Protein AF-A0A1Y0ICY9-F1 (afdb_monomer_lite)

Secondary structure (DSSP, 8-state):
---PPPPTHHHHTTSSSTTSS----------HHHHHHHHHHHHHHHHHHHHHTTTSHHHHHHHHHHHHHHHHS-S-GGGHHHHHHHHHHH-PPPPBPTTS-B-HHHHHHHHHT-HHHHHHHHHHHT---

Foldseek 3Di:
DDDDDDDPVVVVVVVVPPPPPDPDPCPPPPPLLVVQLVLLLLLLLLLLQLVLQPPDPSNVVSVVVNVVSVVPHPFDPVLSVVSSCLCVVPQDFFDADPVRHGPSNVSSVCLSPDPVNSVSSSCSRPDDD

Organism: NCBI:txid141451

Sequence (129 aa):
MAFMKPSLISALLALLMANVGCSHLIKEPIDEANSNLIMGQNYVLAACIMDRYEGKEIAYEAEIWAQGIVEMSNIQFTAYPDLANIVSNYAVEPQLSRHGNPMLMKNCISLYNDKDVVQQVYNIINRKD

InterPro domains:
  IPR038314 T6SS superfamily [G3DSA:1.20.120.1620] (27-127)

Structure (mmCIF, N/CA/C/O backbone):
data_AF-A0A1Y0ICY9-F1
#
_entry.id   AF-A0A1Y0ICY9-F1
#
loop_
_atom_site.group_PDB
_atom_site.id
_atom_site.type_symbol
_atom_site.label_atom_id
_atom_site.label_alt_id
_atom_site.label_comp_id
_atom_site.label_asym_id
_atom_site.label_entity_id
_atom_site.label_seq_id
_atom_site.pdbx_PDB_ins_code
_atom_site.Cartn_x
_atom_site.Cartn_y
_atom_site.Cartn_z
_atom_site.occupancy
_atom_site.B_iso_or_equiv
_atom_site.auth_seq_id
_atom_site.auth_comp_id
_atom_site.auth_asym_id
_atom_site.auth_atom_id
_atom_site.pdbx_PDB_model_num
ATOM 1 N N . MET A 1 1 ? 16.196 52.074 -66.314 1.00 39.81 1 MET A N 1
ATOM 2 C CA . MET A 1 1 ? 16.423 50.635 -66.048 1.00 39.81 1 MET A CA 1
ATOM 3 C C . MET A 1 1 ? 17.532 50.549 -65.006 1.00 39.81 1 MET A C 1
ATOM 5 O O . MET A 1 1 ? 18.603 51.064 -65.277 1.00 39.81 1 MET A O 1
ATOM 9 N N . ALA A 1 2 ? 17.155 50.365 -63.733 1.00 46.91 2 ALA A N 1
ATOM 10 C CA . ALA A 1 2 ? 17.356 49.138 -62.931 1.00 46.91 2 ALA A CA 1
ATOM 11 C C . ALA A 1 2 ? 18.856 48.877 -62.660 1.00 46.91 2 ALA A C 1
ATOM 13 O O . ALA A 1 2 ? 19.632 48.771 -63.594 1.00 46.91 2 ALA A O 1
ATOM 14 N N . PHE A 1 3 ? 19.351 48.845 -61.423 1.00 43.94 3 PHE A N 1
ATOM 15 C CA . PHE A 1 3 ? 19.029 47.847 -60.403 1.00 43.94 3 PHE A CA 1
ATOM 16 C C . PHE A 1 3 ? 19.338 48.387 -58.991 1.00 43.94 3 PHE A C 1
ATOM 18 O O . PHE A 1 3 ? 20.461 48.801 -58.706 1.00 43.94 3 PHE A O 1
ATOM 25 N N . MET A 1 4 ? 18.350 48.335 -58.094 1.00 45.12 4 MET A N 1
ATOM 26 C CA . MET A 1 4 ? 18.540 48.471 -56.645 1.00 45.12 4 MET A CA 1
ATOM 27 C C . MET A 1 4 ? 19.266 47.224 -56.120 1.00 45.12 4 MET A C 1
ATOM 29 O O . MET A 1 4 ? 18.810 46.103 -56.342 1.00 45.12 4 MET A O 1
ATOM 33 N N . LYS A 1 5 ? 20.396 47.414 -55.429 1.00 56.72 5 LYS A N 1
ATOM 34 C CA . LYS A 1 5 ? 21.102 46.344 -54.708 1.00 56.72 5 LYS A CA 1
ATOM 35 C C . LYS A 1 5 ? 20.285 45.925 -53.477 1.00 56.72 5 LYS A C 1
ATOM 37 O O . LYS A 1 5 ? 19.886 46.807 -52.715 1.00 56.72 5 LYS A O 1
ATOM 42 N N . PRO A 1 6 ? 20.063 44.622 -53.238 1.00 46.41 6 PRO A N 1
ATOM 43 C CA . PRO A 1 6 ? 19.445 44.166 -52.002 1.00 46.41 6 PRO A CA 1
ATOM 44 C C . PRO A 1 6 ? 20.395 44.408 -50.821 1.00 46.41 6 PRO A C 1
ATOM 46 O O . PRO A 1 6 ? 21.583 44.087 -50.873 1.00 46.41 6 PRO A O 1
ATOM 49 N N . SER A 1 7 ? 19.855 45.022 -49.768 1.00 53.34 7 SER A N 1
ATOM 50 C CA . SER A 1 7 ? 20.532 45.278 -48.497 1.00 53.34 7 SER A CA 1
ATOM 51 C C . SER A 1 7 ? 20.824 43.961 -47.774 1.00 53.34 7 SER A C 1
ATOM 53 O O . SER A 1 7 ? 19.931 43.134 -47.587 1.00 53.34 7 SER A O 1
ATOM 55 N N . LEU A 1 8 ? 22.071 43.803 -47.320 1.00 51.66 8 LEU A N 1
ATOM 56 C CA . LEU A 1 8 ? 22.590 42.674 -46.530 1.00 51.66 8 LEU A CA 1
ATOM 57 C C . LEU A 1 8 ? 21.816 42.405 -45.223 1.00 51.66 8 LEU A C 1
ATOM 59 O O . LEU A 1 8 ? 21.999 41.363 -44.602 1.00 51.66 8 LEU A O 1
ATOM 63 N N . ILE A 1 9 ? 20.931 43.314 -44.814 1.00 51.22 9 ILE A N 1
ATOM 64 C CA . ILE A 1 9 ? 20.176 43.224 -43.560 1.00 51.22 9 ILE A CA 1
ATOM 65 C C . ILE A 1 9 ? 18.993 42.245 -43.678 1.00 51.22 9 ILE A C 1
ATOM 67 O O . ILE A 1 9 ? 18.653 41.571 -42.708 1.00 51.22 9 ILE A O 1
ATOM 71 N N . SER A 1 10 ? 18.400 42.080 -44.868 1.00 48.78 10 SER A N 1
ATOM 72 C CA . SER A 1 10 ? 17.228 41.204 -45.045 1.00 48.78 10 SER A CA 1
ATOM 73 C C . SER A 1 10 ? 17.558 39.708 -45.051 1.00 48.78 10 SER A C 1
ATOM 75 O O . SER A 1 10 ? 16.667 38.896 -44.817 1.00 48.78 10 SER A O 1
ATOM 77 N N . ALA A 1 11 ? 18.819 39.327 -45.277 1.00 47.59 11 ALA A N 1
ATOM 78 C CA . ALA A 1 11 ? 19.226 37.920 -45.292 1.00 47.59 11 ALA A CA 1
ATOM 79 C C . ALA A 1 11 ? 19.483 37.353 -43.883 1.00 47.59 11 ALA A C 1
ATOM 81 O O . ALA A 1 11 ? 19.278 36.162 -43.661 1.00 47.59 11 ALA A O 1
ATOM 82 N N . LEU A 1 12 ? 19.878 38.188 -42.912 1.00 45.09 12 LEU A N 1
ATOM 83 C CA . LEU A 1 12 ? 20.166 37.721 -41.549 1.00 45.09 12 LEU A CA 1
ATOM 84 C C . LEU A 1 12 ? 18.900 37.444 -40.722 1.00 45.09 12 LEU A C 1
ATOM 86 O O . LEU A 1 12 ? 18.930 36.609 -39.822 1.00 45.09 12 LEU A O 1
ATOM 90 N N . LEU A 1 13 ? 17.779 38.102 -41.035 1.00 46.34 13 LEU A N 1
ATOM 91 C CA . LEU A 1 13 ? 16.534 37.946 -40.273 1.00 46.34 13 LEU A CA 1
ATOM 92 C C . LEU A 1 13 ? 15.767 36.657 -40.625 1.00 46.34 13 LEU A C 1
ATOM 94 O O . LEU A 1 13 ? 15.004 36.154 -39.806 1.00 46.34 13 LEU A O 1
ATOM 98 N N . ALA A 1 14 ? 15.996 36.089 -41.814 1.00 49.47 14 ALA A N 1
ATOM 99 C CA . ALA A 1 14 ? 15.346 34.850 -42.245 1.00 49.47 14 ALA A CA 1
ATOM 100 C C . ALA A 1 14 ? 15.998 33.582 -41.660 1.00 49.47 14 ALA A C 1
ATOM 102 O O . ALA A 1 14 ? 15.337 32.552 -41.556 1.00 49.47 14 ALA A O 1
ATOM 103 N N . LEU A 1 15 ? 17.268 33.644 -41.236 1.00 46.56 15 LEU A N 1
ATOM 104 C CA . LEU A 1 15 ? 17.991 32.471 -40.726 1.00 46.56 15 LEU A CA 1
ATOM 105 C C . LEU A 1 15 ? 17.780 32.211 -39.222 1.00 46.56 15 LEU A C 1
ATOM 107 O O . LEU A 1 15 ? 18.084 31.123 -38.744 1.00 46.56 15 LEU A O 1
ATOM 111 N N . LEU A 1 16 ? 17.230 33.174 -38.475 1.00 47.97 16 LEU A N 1
ATOM 112 C CA . LEU A 1 16 ? 16.987 33.040 -37.029 1.00 47.97 16 LEU A CA 1
ATOM 113 C C . LEU A 1 16 ? 15.607 32.463 -36.666 1.00 47.97 16 LEU A C 1
ATOM 115 O O . LEU A 1 16 ? 15.392 32.102 -35.513 1.00 47.97 16 LEU A O 1
ATOM 119 N N . MET A 1 17 ? 14.689 32.321 -37.626 1.00 50.50 17 MET A N 1
ATOM 120 C CA . MET A 1 17 ? 13.324 31.821 -37.378 1.00 50.50 17 MET A CA 1
ATOM 121 C C . MET A 1 17 ? 13.154 30.309 -37.633 1.00 50.50 17 MET A C 1
ATOM 123 O O . MET A 1 17 ? 12.082 29.769 -37.385 1.00 50.50 17 MET A O 1
ATOM 127 N N . ALA A 1 18 ? 14.190 29.599 -38.099 1.00 49.34 18 ALA A N 1
ATOM 128 C CA . ALA A 1 18 ? 14.094 28.175 -38.452 1.00 49.34 18 ALA A CA 1
ATOM 129 C C . ALA A 1 18 ? 14.300 27.191 -37.276 1.00 49.34 18 ALA A C 1
ATOM 131 O O . ALA A 1 18 ? 14.219 25.986 -37.484 1.00 49.34 18 ALA A O 1
ATOM 132 N N . ASN A 1 19 ? 14.539 27.669 -36.048 1.00 48.88 19 ASN A N 1
ATOM 133 C CA . ASN A 1 19 ? 14.782 26.807 -34.876 1.00 48.88 19 ASN A CA 1
ATOM 134 C C . ASN A 1 19 ? 13.583 26.658 -33.922 1.00 48.88 19 ASN A C 1
ATOM 136 O O . ASN A 1 19 ? 13.714 26.053 -32.860 1.00 48.88 19 ASN A 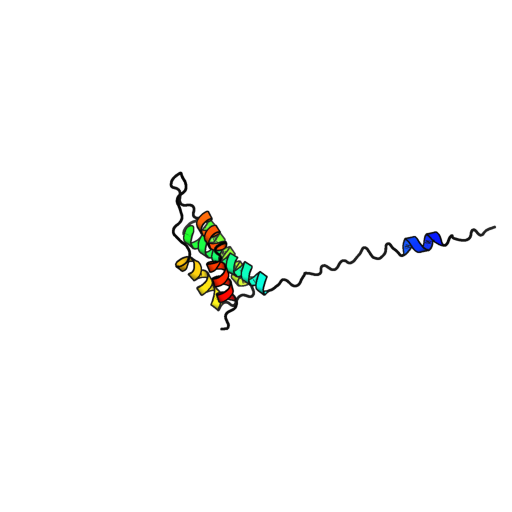O 1
ATOM 140 N N . VAL A 1 20 ? 12.402 27.164 -34.281 1.00 57.47 20 VAL A N 1
ATOM 141 C CA . VAL A 1 20 ? 11.182 27.003 -33.471 1.00 57.47 20 VAL A CA 1
ATOM 142 C C . VAL A 1 20 ? 10.339 25.880 -34.068 1.00 57.47 20 VAL A C 1
ATOM 144 O O . VAL A 1 20 ? 9.345 26.138 -34.738 1.00 57.47 20 VAL A O 1
ATOM 147 N N . GLY A 1 21 ? 10.754 24.620 -33.925 1.00 55.34 21 GLY A N 1
ATOM 148 C CA . GLY A 1 21 ? 9.987 23.576 -34.609 1.00 55.34 21 GLY A CA 1
ATOM 149 C C . GLY A 1 21 ? 10.420 22.129 -34.477 1.00 55.34 21 GLY A C 1
ATOM 150 O O . GLY A 1 21 ? 10.163 21.373 -35.400 1.00 55.34 21 GLY A O 1
ATOM 151 N N . CYS A 1 22 ? 11.062 21.720 -33.385 1.00 50.03 22 CYS A N 1
ATOM 152 C CA . CYS A 1 22 ? 11.007 20.327 -32.926 1.00 50.03 22 CYS A CA 1
ATOM 153 C C . CYS A 1 22 ? 11.671 20.224 -31.554 1.00 50.03 22 CYS A C 1
ATOM 155 O O . CYS A 1 22 ? 12.697 19.564 -31.388 1.00 50.03 22 CYS A O 1
ATOM 157 N N . SER A 1 23 ? 11.094 20.882 -30.545 1.00 51.38 23 SER A N 1
ATOM 158 C CA . SER A 1 23 ? 11.310 20.398 -29.185 1.00 51.38 23 SER A CA 1
ATOM 159 C C . SER A 1 23 ? 10.730 18.995 -29.166 1.00 51.38 23 SER A C 1
ATOM 161 O O . SER A 1 23 ? 9.514 18.811 -29.181 1.00 51.38 23 SER A O 1
ATOM 163 N N . HIS A 1 24 ? 11.626 18.018 -29.272 1.00 51.16 24 HIS A N 1
ATOM 164 C CA . HIS A 1 24 ? 11.344 16.627 -29.016 1.00 51.16 24 HIS A CA 1
ATOM 165 C C . HIS A 1 24 ? 10.426 16.564 -27.793 1.00 51.16 24 HIS A C 1
ATOM 167 O O . HIS A 1 24 ? 10.734 17.155 -26.756 1.00 51.16 24 HIS A O 1
ATOM 173 N N . LEU A 1 25 ? 9.320 15.828 -27.906 1.00 52.97 25 LEU A N 1
ATOM 174 C CA . LEU A 1 25 ? 8.755 15.136 -26.756 1.00 52.97 25 LEU A CA 1
ATOM 175 C C . LEU A 1 25 ? 9.848 14.179 -26.270 1.00 52.97 25 LEU A C 1
ATOM 177 O O . LEU A 1 25 ? 9.828 12.986 -26.562 1.00 52.97 25 LEU A O 1
ATOM 181 N N . ILE A 1 26 ? 10.861 14.718 -25.590 1.00 53.06 26 ILE A N 1
ATOM 182 C CA . ILE A 1 26 ? 11.725 13.938 -24.731 1.00 53.06 26 ILE A CA 1
ATOM 183 C C . ILE A 1 26 ? 10.770 13.531 -23.622 1.00 53.06 26 ILE A C 1
ATOM 185 O O . ILE A 1 26 ? 10.518 14.289 -22.690 1.00 53.06 26 ILE A O 1
ATOM 189 N N . LYS A 1 27 ? 10.137 12.366 -23.792 1.00 54.69 27 LYS A N 1
ATOM 190 C CA . LYS A 1 27 ? 9.613 11.619 -22.661 1.00 54.69 27 LYS A CA 1
ATOM 191 C C . LYS A 1 27 ? 10.843 11.431 -21.789 1.00 54.69 27 LYS A C 1
ATOM 193 O O . LYS A 1 27 ? 11.710 10.634 -22.148 1.00 54.69 27 LYS A O 1
ATOM 198 N N . GLU A 1 28 ? 10.990 12.261 -20.754 1.00 58.25 28 GLU A N 1
ATOM 199 C CA . GLU A 1 28 ? 12.032 12.023 -19.765 1.00 58.25 28 GLU A CA 1
ATOM 200 C C . GLU A 1 28 ? 11.912 10.550 -19.377 1.00 58.25 28 GLU A C 1
ATOM 202 O O . GLU A 1 28 ? 10.778 10.061 -19.246 1.00 58.25 28 GLU A O 1
ATOM 207 N N . PRO A 1 29 ? 13.030 9.807 -19.321 1.00 58.97 29 PRO A N 1
ATOM 208 C CA . PRO A 1 29 ? 12.976 8.429 -18.882 1.00 58.97 29 PRO A CA 1
ATOM 209 C C . PRO A 1 29 ? 12.267 8.449 -17.535 1.00 58.97 29 PRO A C 1
ATOM 211 O O . PRO A 1 29 ? 12.751 9.058 -16.582 1.00 58.97 29 PRO A O 1
ATOM 214 N N . ILE A 1 30 ? 11.063 7.876 -17.505 1.00 62.91 30 ILE A N 1
ATOM 215 C CA . ILE A 1 30 ? 10.327 7.708 -16.264 1.00 62.91 30 ILE A CA 1
ATOM 216 C C . ILE A 1 30 ? 11.271 6.881 -15.408 1.00 62.91 30 ILE A C 1
ATOM 218 O O . ILE A 1 30 ? 11.635 5.778 -15.815 1.00 62.91 30 ILE A O 1
ATOM 222 N N . ASP A 1 31 ? 11.722 7.450 -14.293 1.00 82.69 31 ASP A N 1
ATOM 223 C CA . ASP A 1 31 ? 12.487 6.709 -13.305 1.00 82.69 31 ASP A CA 1
ATOM 224 C C . ASP A 1 31 ? 11.614 5.532 -12.869 1.00 82.69 31 ASP A C 1
ATOM 226 O O . ASP A 1 31 ? 10.637 5.695 -12.137 1.00 82.69 31 ASP A O 1
ATOM 230 N N . GLU A 1 32 ? 11.910 4.361 -13.426 1.00 79.00 32 GLU A N 1
ATOM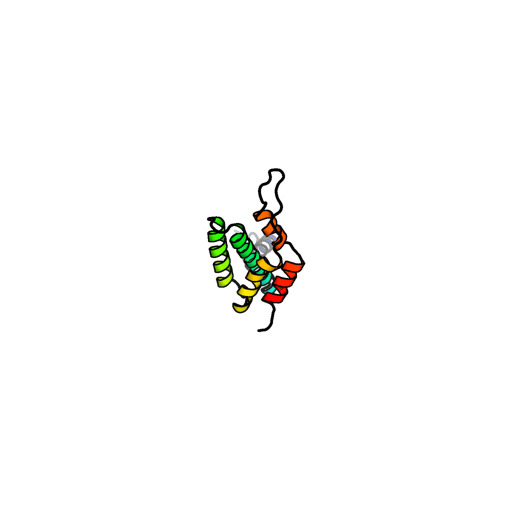 231 C CA . GLU A 1 32 ? 11.109 3.156 -13.273 1.00 79.00 32 GLU A CA 1
ATOM 232 C C . GLU A 1 32 ? 11.007 2.763 -11.800 1.00 79.00 32 GLU A C 1
ATOM 234 O O . GLU A 1 32 ? 9.944 2.338 -11.352 1.00 79.00 32 GLU A O 1
ATOM 239 N N . ALA A 1 33 ? 12.071 2.997 -11.024 1.00 77.94 33 ALA A N 1
ATOM 240 C CA . ALA A 1 33 ? 12.074 2.751 -9.590 1.00 77.94 33 ALA A CA 1
ATOM 241 C C . ALA A 1 33 ? 11.085 3.676 -8.868 1.00 77.94 33 ALA A C 1
ATOM 243 O O . ALA A 1 33 ? 10.278 3.212 -8.061 1.00 77.94 33 ALA A O 1
ATOM 244 N N . ASN A 1 34 ? 11.086 4.970 -9.201 1.00 88.75 34 ASN A N 1
ATOM 245 C CA . ASN A 1 34 ? 10.124 5.922 -8.647 1.00 88.75 34 ASN A CA 1
ATOM 246 C C . ASN A 1 34 ? 8.684 5.617 -9.103 1.00 88.75 34 ASN A C 1
ATOM 248 O O . ASN A 1 34 ? 7.749 5.680 -8.308 1.00 88.75 34 ASN A O 1
ATOM 252 N N . SER A 1 35 ? 8.498 5.218 -10.363 1.00 92.69 35 SER A N 1
ATOM 253 C CA . SER A 1 35 ? 7.193 4.812 -10.895 1.00 92.69 35 SER A CA 1
ATOM 254 C C . SER A 1 35 ? 6.646 3.577 -10.181 1.00 92.69 35 SER A C 1
ATOM 256 O O . SER A 1 35 ? 5.482 3.561 -9.784 1.00 92.69 35 SER A O 1
ATOM 258 N N . ASN A 1 36 ? 7.475 2.554 -9.968 1.00 94.56 36 ASN A N 1
ATOM 259 C CA . ASN A 1 36 ? 7.081 1.342 -9.254 1.00 94.56 36 ASN A CA 1
ATOM 260 C C . ASN A 1 36 ? 6.809 1.615 -7.772 1.00 94.56 36 ASN A C 1
ATOM 262 O O . ASN A 1 36 ? 5.878 1.037 -7.218 1.00 94.56 36 ASN A O 1
ATOM 266 N N . LEU A 1 37 ? 7.552 2.525 -7.134 1.00 96.31 37 LEU A N 1
ATOM 267 C CA . LEU A 1 37 ? 7.251 2.948 -5.766 1.00 96.31 37 LEU A CA 1
ATOM 268 C C . LEU A 1 37 ? 5.861 3.585 -5.675 1.00 96.31 37 LEU A C 1
ATOM 270 O O . LEU A 1 37 ? 5.056 3.168 -4.844 1.00 96.31 37 LEU A O 1
ATOM 274 N N . ILE A 1 38 ? 5.546 4.517 -6.578 1.00 96.88 38 ILE A N 1
ATOM 275 C CA . ILE A 1 38 ? 4.223 5.152 -6.647 1.00 96.88 38 ILE A CA 1
ATOM 276 C C . ILE A 1 38 ? 3.128 4.105 -6.888 1.00 96.88 38 ILE A C 1
ATOM 278 O O . ILE A 1 38 ? 2.107 4.113 -6.203 1.00 96.88 38 ILE A O 1
ATOM 282 N N . MET A 1 39 ? 3.335 3.172 -7.821 1.00 97.69 39 MET A N 1
ATOM 283 C CA . MET A 1 39 ? 2.372 2.099 -8.096 1.00 97.69 39 MET A CA 1
ATOM 284 C C . MET A 1 39 ? 2.174 1.176 -6.886 1.00 97.69 39 MET A C 1
ATOM 286 O O . MET A 1 39 ? 1.037 0.852 -6.550 1.00 97.69 39 MET A O 1
ATOM 290 N N . GLY A 1 40 ? 3.246 0.816 -6.179 1.00 98.06 40 GLY A N 1
ATOM 291 C CA . GLY A 1 40 ? 3.172 0.024 -4.952 1.00 98.06 40 GLY A CA 1
ATOM 292 C C . GLY A 1 40 ? 2.408 0.743 -3.838 1.00 98.06 40 GLY A C 1
ATOM 293 O O . GLY A 1 40 ? 1.531 0.150 -3.214 1.00 98.06 40 GLY A O 1
ATOM 294 N N . GLN A 1 41 ? 2.668 2.038 -3.626 1.00 98.44 41 GLN A N 1
ATOM 295 C CA . GLN A 1 41 ? 1.929 2.846 -2.648 1.00 98.44 41 GLN A CA 1
ATOM 296 C C . GLN A 1 41 ? 0.444 2.972 -3.015 1.00 98.44 41 GLN A C 1
ATOM 298 O O . GLN A 1 41 ? -0.422 2.858 -2.147 1.00 98.44 41 GLN A O 1
ATOM 303 N N . ASN A 1 42 ? 0.139 3.167 -4.300 1.00 98.50 42 ASN A N 1
ATOM 304 C CA . ASN A 1 42 ? -1.233 3.215 -4.800 1.00 98.50 42 ASN A CA 1
ATOM 305 C C . ASN A 1 42 ? -1.959 1.881 -4.591 1.00 98.50 42 ASN A C 1
ATOM 307 O O . ASN A 1 42 ? -3.122 1.883 -4.198 1.00 98.50 42 ASN A O 1
ATOM 311 N N . TYR A 1 43 ? -1.272 0.752 -4.783 1.00 98.56 43 TYR A N 1
ATOM 312 C CA . TYR A 1 43 ? -1.843 -0.569 -4.524 1.00 98.56 43 TYR A CA 1
ATOM 313 C C . TYR A 1 43 ? -2.183 -0.749 -3.039 1.00 98.56 43 TYR A C 1
ATOM 315 O O . TYR A 1 43 ? -3.279 -1.190 -2.707 1.00 98.56 43 TYR A O 1
ATOM 323 N N . VAL A 1 44 ? -1.287 -0.341 -2.131 1.00 98.44 44 VAL A N 1
ATOM 324 C CA . VAL A 1 44 ? -1.551 -0.362 -0.678 1.00 98.44 44 VAL A CA 1
ATOM 325 C C . VAL A 1 44 ? -2.738 0.533 -0.309 1.00 98.44 44 VAL A C 1
ATOM 327 O O . VAL A 1 44 ? -3.566 0.154 0.520 1.00 98.44 44 VAL A O 1
ATOM 330 N N . LEU A 1 45 ? -2.857 1.711 -0.927 1.00 98.62 45 LEU A N 1
ATOM 331 C CA . LEU A 1 45 ? -3.999 2.602 -0.719 1.00 98.62 45 LEU A CA 1
ATOM 332 C C . LEU A 1 45 ? -5.309 1.963 -1.195 1.00 98.62 45 LEU A C 1
ATOM 334 O O . LEU A 1 45 ? -6.293 1.990 -0.456 1.00 98.62 45 LEU A O 1
ATOM 338 N N . ALA A 1 46 ? -5.314 1.359 -2.384 1.00 98.56 46 ALA A N 1
ATOM 339 C CA . ALA A 1 46 ? -6.464 0.628 -2.904 1.00 98.56 46 ALA A CA 1
ATOM 340 C C . ALA A 1 46 ? -6.866 -0.518 -1.962 1.00 98.56 46 ALA A C 1
ATOM 342 O O . ALA A 1 46 ? -8.024 -0.590 -1.554 1.00 98.56 46 ALA A O 1
ATOM 343 N N . ALA A 1 47 ? -5.901 -1.325 -1.510 1.00 98.31 47 ALA A N 1
ATOM 344 C CA . ALA A 1 47 ? -6.130 -2.402 -0.548 1.00 98.31 47 ALA A CA 1
ATOM 345 C C . ALA A 1 47 ? -6.720 -1.890 0.780 1.00 98.31 47 ALA A C 1
ATOM 347 O O . ALA A 1 47 ? -7.646 -2.493 1.318 1.00 98.31 47 ALA A O 1
ATOM 348 N N . CYS A 1 48 ? -6.249 -0.747 1.292 1.00 98.25 48 CYS A N 1
ATOM 349 C CA . CYS A 1 48 ? -6.836 -0.141 2.487 1.00 98.25 48 CYS A CA 1
ATOM 350 C C . CYS A 1 48 ? -8.284 0.302 2.250 1.00 98.25 48 CYS A C 1
ATOM 352 O O . CYS A 1 48 ? -9.141 0.103 3.107 1.00 98.25 48 CYS A O 1
ATOM 354 N N . ILE A 1 49 ? -8.584 0.900 1.094 1.00 98.44 49 ILE A N 1
ATOM 355 C CA . ILE A 1 49 ? -9.952 1.317 0.767 1.00 98.44 49 ILE A CA 1
ATOM 356 C C . ILE A 1 49 ? -10.870 0.094 0.660 1.00 98.44 49 ILE A C 1
ATOM 358 O O . ILE A 1 49 ? -11.974 0.142 1.198 1.00 98.44 49 ILE A O 1
ATOM 362 N N . MET A 1 50 ? -10.409 -0.997 0.042 1.00 98.06 50 MET A N 1
ATOM 363 C CA . MET A 1 50 ? -11.150 -2.261 -0.028 1.00 98.06 50 MET A CA 1
ATOM 364 C C . MET A 1 50 ? -11.485 -2.801 1.368 1.00 98.06 50 MET A C 1
ATOM 366 O O . MET A 1 50 ? -12.647 -3.098 1.633 1.00 98.06 50 MET A O 1
ATOM 370 N N . ASP A 1 51 ? -10.495 -2.860 2.266 1.00 96.88 51 ASP A N 1
ATOM 371 C CA . ASP A 1 51 ? -10.662 -3.318 3.654 1.00 96.88 51 ASP A CA 1
ATOM 372 C C . ASP A 1 51 ? -11.644 -2.431 4.437 1.00 96.88 51 ASP A C 1
ATOM 374 O O . ASP A 1 51 ? -12.631 -2.897 5.003 1.00 96.88 51 ASP A O 1
ATOM 378 N N . ARG A 1 52 ? -11.427 -1.111 4.429 1.00 96.31 52 ARG A N 1
ATOM 379 C CA . ARG A 1 52 ? -12.217 -0.184 5.254 1.00 96.31 52 ARG A CA 1
ATOM 380 C C . ARG A 1 52 ? -13.648 0.000 4.772 1.00 96.31 52 ARG A C 1
ATOM 382 O O . ARG A 1 52 ? -14.514 0.346 5.576 1.00 96.31 52 ARG A O 1
ATOM 389 N N . TYR A 1 53 ? -13.891 -0.167 3.479 1.00 97.31 53 TYR A N 1
ATOM 390 C CA . TYR A 1 53 ? -15.195 0.039 2.859 1.00 97.31 53 TYR A CA 1
ATOM 391 C C . TYR A 1 53 ? -15.826 -1.269 2.373 1.00 97.31 53 TYR A C 1
ATOM 393 O O . TYR A 1 53 ? -16.637 -1.240 1.446 1.00 97.31 53 TYR A O 1
ATOM 401 N N . GLU A 1 54 ? -15.497 -2.401 2.999 1.00 96.25 54 GLU A N 1
ATOM 402 C CA . GLU A 1 54 ? -16.052 -3.709 2.652 1.00 96.25 54 GLU A CA 1
ATOM 403 C C . GLU A 1 54 ? -17.585 -3.654 2.466 1.00 96.25 54 GLU A C 1
ATOM 405 O O . GLU A 1 54 ? -18.335 -3.073 3.261 1.00 96.25 54 GLU A O 1
ATOM 410 N N . GLY A 1 55 ? -18.057 -4.219 1.351 1.00 96.38 55 GLY A N 1
ATOM 411 C CA . GLY A 1 55 ? -19.476 -4.227 0.985 1.00 96.38 55 GLY A CA 1
ATOM 412 C C . GLY A 1 55 ? -20.036 -2.885 0.491 1.00 96.38 55 GLY A C 1
ATOM 413 O O . GLY A 1 55 ? -21.255 -2.745 0.367 1.00 96.38 55 GLY A O 1
ATOM 414 N N . LYS A 1 56 ? -19.191 -1.882 0.218 1.00 97.94 56 LYS A N 1
ATOM 415 C CA . LYS A 1 56 ? -19.572 -0.609 -0.420 1.00 97.94 56 LYS A CA 1
ATOM 416 C C . LYS A 1 56 ? -19.058 -0.542 -1.860 1.00 97.94 56 LYS A C 1
ATOM 418 O O . LYS A 1 56 ? -18.021 -1.106 -2.181 1.00 97.94 56 LYS A O 1
ATOM 423 N N . GLU A 1 57 ? -19.737 0.237 -2.699 1.00 98.25 57 GLU A N 1
ATOM 424 C CA . GLU A 1 57 ? -19.368 0.472 -4.110 1.00 98.25 57 GLU A CA 1
ATOM 425 C C . GLU A 1 57 ? -17.923 0.977 -4.273 1.00 98.25 57 GLU A C 1
ATOM 427 O O . GLU A 1 57 ? -17.182 0.504 -5.124 1.00 98.25 57 GLU A O 1
ATOM 432 N N . ILE A 1 58 ? -17.459 1.852 -3.377 1.00 98.12 58 ILE A N 1
ATOM 433 C CA . ILE A 1 58 ? -16.076 2.350 -3.409 1.00 98.12 58 ILE A CA 1
ATOM 434 C C . ILE A 1 58 ? -15.017 1.250 -3.204 1.00 98.12 58 ILE A C 1
ATOM 436 O O . ILE A 1 58 ? -13.907 1.390 -3.707 1.00 98.12 58 ILE A O 1
ATOM 440 N N . ALA A 1 59 ? -15.333 0.162 -2.490 1.00 98.44 59 ALA A N 1
ATOM 441 C CA . ALA A 1 59 ? -14.408 -0.963 -2.354 1.00 98.44 59 ALA A CA 1
ATOM 442 C C . ALA A 1 59 ? -14.284 -1.747 -3.666 1.00 98.44 59 ALA A C 1
ATOM 444 O O . ALA A 1 59 ? -13.182 -2.155 -4.015 1.00 98.44 59 ALA A O 1
ATOM 445 N N . TYR A 1 60 ? -15.379 -1.889 -4.419 1.00 98.38 60 TYR A N 1
ATOM 446 C CA . TYR A 1 60 ? -15.360 -2.512 -5.745 1.00 98.38 60 TYR A CA 1
ATOM 447 C C . TYR A 1 60 ? -14.539 -1.685 -6.747 1.00 98.38 60 TYR A C 1
ATOM 449 O O . TYR A 1 60 ? -13.680 -2.216 -7.448 1.00 98.38 60 TYR A O 1
ATOM 457 N N . GLU A 1 61 ? -14.693 -0.362 -6.725 1.00 98.56 61 GLU A N 1
ATOM 458 C CA . GLU A 1 61 ? -13.876 0.521 -7.567 1.00 98.56 61 GLU A CA 1
ATOM 459 C C . GLU A 1 61 ? -12.397 0.508 -7.171 1.00 98.56 61 GLU A C 1
ATOM 461 O O . GLU A 1 61 ? -11.521 0.565 -8.037 1.00 98.56 61 GLU A O 1
ATOM 466 N N . ALA A 1 62 ? -12.097 0.395 -5.876 1.00 98.62 62 ALA A N 1
ATOM 467 C CA . ALA A 1 62 ? -10.728 0.218 -5.408 1.00 98.62 62 ALA A CA 1
ATOM 468 C C . ALA A 1 62 ? -10.136 -1.129 -5.854 1.00 98.62 62 ALA A C 1
ATOM 470 O O . ALA A 1 62 ? -8.955 -1.183 -6.189 1.00 98.62 62 ALA A O 1
ATOM 471 N N . GLU A 1 63 ? -10.942 -2.189 -5.926 1.00 98.56 63 GLU A N 1
ATOM 472 C CA . GLU A 1 63 ? -10.522 -3.487 -6.457 1.00 98.56 63 GLU A CA 1
ATOM 473 C C . GLU A 1 63 ? -10.156 -3.398 -7.944 1.00 98.56 63 GLU A C 1
ATOM 475 O O . GLU A 1 63 ? -9.065 -3.817 -8.334 1.00 98.56 63 GLU A O 1
ATOM 480 N N . ILE A 1 64 ? -11.016 -2.792 -8.771 1.00 98.62 64 ILE A N 1
ATOM 481 C CA . ILE A 1 64 ? -10.730 -2.574 -10.200 1.00 98.62 64 ILE A CA 1
ATOM 482 C C . ILE A 1 64 ? -9.468 -1.723 -10.370 1.00 98.62 64 ILE A C 1
ATOM 484 O O . ILE A 1 64 ? -8.616 -2.015 -11.212 1.00 98.62 64 ILE A O 1
ATOM 488 N N . TRP A 1 65 ? -9.309 -0.685 -9.548 1.00 98.50 65 TRP A N 1
ATOM 489 C CA . TRP A 1 65 ? -8.102 0.132 -9.555 1.00 98.50 65 TRP A CA 1
ATOM 490 C C . TRP A 1 65 ? -6.847 -0.682 -9.202 1.00 98.50 65 TRP A C 1
ATOM 492 O O . TRP A 1 65 ? -5.842 -0.581 -9.910 1.00 98.50 65 TRP A O 1
ATOM 502 N N . ALA A 1 66 ? -6.899 -1.521 -8.163 1.00 98.50 66 ALA A N 1
ATOM 503 C CA . ALA A 1 66 ? -5.794 -2.395 -7.775 1.00 98.50 66 ALA A CA 1
ATOM 504 C C . ALA A 1 66 ? -5.414 -3.371 -8.900 1.00 98.50 66 ALA A C 1
ATOM 506 O O . ALA A 1 66 ? -4.229 -3.529 -9.191 1.00 98.50 66 ALA A O 1
ATOM 507 N N . GLN A 1 67 ? -6.402 -3.962 -9.581 1.00 98.44 67 GLN A N 1
ATOM 508 C CA . GLN A 1 67 ? -6.177 -4.820 -10.749 1.00 98.44 67 GLN A CA 1
ATOM 509 C C . GLN A 1 67 ? -5.473 -4.056 -11.880 1.00 98.44 67 GLN A C 1
ATOM 511 O O . GLN A 1 67 ? -4.477 -4.534 -12.418 1.00 98.44 67 GLN A O 1
ATOM 516 N N . GLY A 1 68 ? -5.901 -2.825 -12.173 1.00 98.12 68 GLY A N 1
ATOM 517 C CA . GLY A 1 68 ? -5.228 -1.973 -13.157 1.00 98.12 68 GLY A CA 1
ATOM 518 C C . GLY A 1 68 ? -3.760 -1.692 -12.808 1.00 98.12 68 GLY A C 1
ATOM 519 O O . GLY A 1 68 ? -2.904 -1.684 -13.689 1.00 98.12 68 GLY A O 1
ATOM 520 N N . ILE A 1 69 ? -3.426 -1.528 -11.524 1.00 98.12 69 ILE A N 1
ATOM 521 C CA . ILE A 1 69 ? -2.028 -1.375 -11.087 1.00 98.12 69 ILE A CA 1
ATOM 522 C C . ILE A 1 69 ? -1.220 -2.654 -11.348 1.00 98.12 69 ILE A C 1
ATOM 524 O O . ILE A 1 69 ? -0.068 -2.563 -11.781 1.00 98.12 69 ILE A O 1
ATOM 528 N N . VAL A 1 70 ? -1.811 -3.829 -11.105 1.00 97.88 70 VAL A N 1
ATOM 529 C CA . VAL A 1 70 ? -1.176 -5.128 -11.392 1.00 97.88 70 VAL A CA 1
ATOM 530 C C . VAL A 1 70 ? -0.829 -5.257 -12.873 1.00 97.88 70 VAL A C 1
ATOM 532 O O . VAL A 1 70 ? 0.251 -5.728 -13.212 1.00 97.88 70 VAL A O 1
ATOM 535 N N . GLU A 1 71 ? -1.711 -4.795 -13.756 1.00 96.31 71 GLU A N 1
ATOM 536 C CA . GLU A 1 71 ? -1.510 -4.872 -15.206 1.00 96.31 71 GLU A CA 1
ATOM 537 C C . GLU A 1 71 ? -0.540 -3.816 -15.753 1.00 96.31 71 GLU A C 1
ATOM 539 O O . GLU A 1 71 ? 0.134 -4.052 -16.756 1.00 96.31 71 GLU A O 1
ATOM 544 N N . MET A 1 72 ? -0.488 -2.636 -15.131 1.00 93.19 72 MET A N 1
ATOM 545 C CA . MET A 1 72 ? 0.218 -1.471 -15.675 1.00 93.19 72 MET A CA 1
ATOM 546 C C . MET A 1 72 ? 1.605 -1.227 -15.076 1.00 93.19 72 MET A C 1
ATOM 548 O O . MET A 1 72 ? 2.347 -0.394 -15.603 1.00 93.19 72 MET A O 1
ATOM 552 N N . SER A 1 73 ? 1.953 -1.873 -13.963 1.00 94.44 73 SER A N 1
ATOM 553 C CA . SER A 1 73 ? 3.244 -1.658 -13.300 1.00 94.44 73 SER A CA 1
ATOM 554 C C . SER A 1 73 ? 4.279 -2.724 -13.667 1.00 94.44 73 SER A C 1
ATOM 556 O O . SER A 1 73 ? 3.932 -3.828 -14.073 1.00 94.44 73 SER A O 1
ATOM 558 N N . ASN A 1 74 ? 5.559 -2.414 -13.450 1.00 94.50 74 ASN A N 1
ATOM 559 C CA . ASN A 1 74 ? 6.657 -3.371 -13.620 1.00 94.50 74 ASN A CA 1
ATOM 560 C C . ASN A 1 74 ? 7.027 -4.074 -12.296 1.00 94.50 74 ASN A C 1
ATOM 562 O O . ASN A 1 74 ? 8.124 -4.619 -12.163 1.00 94.50 74 ASN A O 1
ATOM 566 N N . ILE A 1 75 ? 6.145 -4.037 -11.290 1.00 95.44 75 ILE A N 1
ATOM 567 C CA . ILE A 1 75 ? 6.344 -4.721 -10.007 1.00 95.44 75 ILE A CA 1
ATOM 568 C C . ILE A 1 75 ? 6.188 -6.233 -10.218 1.00 95.44 75 ILE A C 1
ATOM 570 O O . ILE A 1 75 ? 5.294 -6.693 -10.926 1.00 95.44 75 ILE A O 1
ATOM 574 N N . GLN A 1 76 ? 7.051 -7.028 -9.583 1.00 95.69 76 GLN A N 1
ATOM 575 C CA . GLN A 1 76 ? 6.954 -8.486 -9.649 1.00 95.69 76 GLN A CA 1
ATOM 576 C C . GLN A 1 76 ? 5.635 -8.977 -9.044 1.00 95.69 76 GLN A C 1
ATOM 578 O O . GLN A 1 76 ? 5.253 -8.570 -7.949 1.00 95.69 76 GLN A O 1
ATOM 583 N N . PHE A 1 77 ? 4.963 -9.911 -9.723 1.00 94.81 77 PHE A N 1
ATOM 584 C CA . PHE A 1 77 ? 3.660 -10.422 -9.284 1.00 94.81 77 PHE A CA 1
ATOM 585 C C . PHE A 1 77 ? 3.684 -10.999 -7.855 1.00 94.81 77 PHE A C 1
ATOM 587 O O . PHE A 1 77 ? 2.717 -10.871 -7.105 1.00 94.81 77 PHE A O 1
ATOM 594 N N . THR A 1 78 ? 4.811 -11.589 -7.448 1.00 95.88 78 THR A N 1
ATOM 595 C CA . THR A 1 78 ? 5.015 -12.165 -6.110 1.00 95.88 78 THR A CA 1
ATOM 596 C C . THR A 1 78 ? 4.977 -11.118 -4.990 1.00 95.88 78 THR A C 1
ATOM 598 O O . THR A 1 78 ? 4.792 -11.489 -3.832 1.00 95.88 78 THR A O 1
ATOM 601 N N . ALA A 1 79 ? 5.133 -9.827 -5.302 1.00 97.56 79 ALA A N 1
ATOM 602 C CA . ALA A 1 79 ? 5.138 -8.736 -4.332 1.00 97.56 79 ALA A CA 1
ATOM 603 C C . ALA A 1 79 ? 3.726 -8.310 -3.891 1.00 97.56 79 ALA A C 1
ATOM 605 O O . ALA A 1 79 ? 3.554 -7.834 -2.770 1.00 97.56 79 ALA A O 1
ATOM 606 N N . TYR A 1 80 ? 2.699 -8.487 -4.731 1.00 97.31 80 TYR A N 1
ATOM 607 C CA . TYR A 1 80 ? 1.339 -8.012 -4.431 1.00 97.31 80 TYR A CA 1
ATOM 608 C C . TYR A 1 80 ? 0.688 -8.638 -3.192 1.00 97.31 80 TYR A C 1
ATOM 610 O O . TYR A 1 80 ? 0.042 -7.892 -2.453 1.00 97.31 80 TYR A O 1
ATOM 618 N N . PRO A 1 81 ? 0.857 -9.945 -2.899 1.00 96.31 81 PRO A N 1
ATOM 619 C CA . PRO A 1 81 ? 0.398 -10.509 -1.632 1.00 96.31 81 PRO A CA 1
ATOM 620 C C . PRO A 1 81 ? 0.990 -9.787 -0.414 1.00 96.31 81 PRO A C 1
ATOM 622 O O . PRO A 1 81 ? 0.277 -9.503 0.546 1.00 96.31 81 PRO A O 1
ATOM 625 N N . ASP A 1 82 ? 2.272 -9.421 -0.465 1.00 97.56 82 ASP A N 1
ATOM 626 C CA . ASP A 1 82 ? 2.936 -8.724 0.640 1.00 97.56 82 ASP A CA 1
ATOM 627 C C . ASP A 1 82 ? 2.527 -7.254 0.728 1.00 97.56 82 ASP A C 1
ATOM 629 O O . ASP A 1 82 ? 2.347 -6.736 1.829 1.00 97.56 82 ASP A O 1
ATOM 633 N N . LEU A 1 83 ? 2.310 -6.594 -0.416 1.00 97.81 83 LEU A N 1
ATOM 634 C CA . LEU A 1 83 ? 1.732 -5.251 -0.451 1.00 97.81 83 LEU A CA 1
ATOM 635 C C . LEU A 1 83 ? 0.319 -5.239 0.150 1.00 97.81 83 LEU A C 1
ATOM 637 O O . LEU A 1 83 ? 0.006 -4.350 0.937 1.00 97.81 83 LEU A O 1
ATOM 641 N N . ALA A 1 84 ? -0.519 -6.235 -0.153 1.00 95.88 84 ALA A N 1
ATOM 642 C CA . ALA A 1 84 ? -1.851 -6.358 0.445 1.00 95.88 84 ALA A CA 1
ATOM 643 C C . ALA A 1 84 ? -1.775 -6.555 1.973 1.00 95.88 84 ALA A C 1
ATOM 645 O O . ALA A 1 8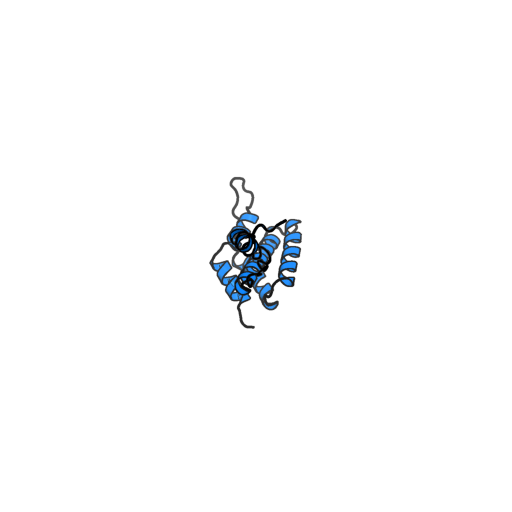4 ? -2.524 -5.926 2.722 1.00 95.88 84 ALA A O 1
ATOM 646 N N . ASN A 1 85 ? -0.810 -7.350 2.447 1.00 96.25 85 ASN A N 1
ATOM 647 C CA . ASN A 1 85 ? -0.599 -7.613 3.874 1.00 96.25 85 ASN A CA 1
ATOM 648 C C . ASN A 1 85 ? -0.115 -6.392 4.678 1.00 96.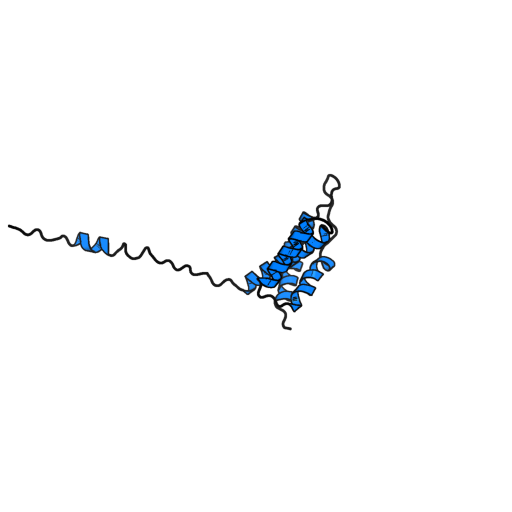25 85 ASN A C 1
ATOM 650 O O . ASN A 1 85 ? -0.189 -6.409 5.909 1.00 96.25 85 ASN A O 1
ATOM 654 N N . ILE A 1 86 ? 0.362 -5.317 4.036 1.00 96.25 86 ILE A N 1
ATOM 655 C CA . ILE A 1 86 ? 0.706 -4.070 4.742 1.00 96.25 86 ILE A CA 1
ATOM 656 C C . ILE A 1 86 ? -0.507 -3.534 5.504 1.00 96.25 86 ILE A C 1
ATOM 658 O O . ILE A 1 86 ? -0.357 -3.096 6.644 1.00 96.25 86 ILE A O 1
ATOM 662 N N . VAL A 1 87 ? -1.704 -3.596 4.916 1.00 93.25 87 VAL A N 1
ATOM 663 C CA . VAL A 1 87 ? -2.921 -3.066 5.547 1.00 93.25 87 VAL A CA 1
ATOM 664 C C . VAL A 1 87 ? -3.167 -3.760 6.885 1.00 93.25 87 VAL A C 1
ATOM 666 O O . VAL A 1 87 ? -3.298 -3.087 7.901 1.00 93.25 87 VAL A O 1
ATOM 669 N N . SER A 1 88 ? -3.108 -5.091 6.930 1.00 88.75 88 SER A N 1
ATOM 670 C CA . SER A 1 88 ? -3.322 -5.852 8.167 1.00 88.75 88 SER A CA 1
ATOM 671 C C . SER A 1 88 ? -2.272 -5.577 9.250 1.00 88.75 88 SER A C 1
ATOM 673 O O . SER A 1 88 ? -2.577 -5.675 10.436 1.00 88.75 88 SER A O 1
ATOM 675 N N . ASN A 1 89 ? -1.042 -5.228 8.862 1.00 87.88 89 ASN A N 1
ATOM 676 C CA . ASN A 1 89 ? 0.067 -5.023 9.796 1.00 87.88 89 ASN A CA 1
ATOM 677 C C . ASN A 1 89 ? 0.192 -3.576 10.299 1.00 87.88 89 ASN A C 1
ATOM 679 O O . ASN A 1 89 ? 0.688 -3.356 11.403 1.00 87.88 89 ASN A O 1
ATOM 683 N N . TYR A 1 90 ? -0.229 -2.594 9.498 1.00 89.69 90 TYR A N 1
ATOM 684 C CA . TYR A 1 90 ? 0.031 -1.173 9.757 1.00 89.69 90 TYR A CA 1
ATOM 685 C C . TYR A 1 90 ? -1.239 -0.321 9.870 1.00 89.69 90 TYR A C 1
ATOM 687 O O . TYR A 1 90 ? -1.192 0.768 10.448 1.00 89.69 90 TYR A O 1
ATOM 695 N N . ALA A 1 91 ? -2.384 -0.767 9.343 1.00 84.62 91 ALA A N 1
ATOM 696 C CA . ALA A 1 91 ? -3.607 0.024 9.393 1.00 84.62 91 ALA A CA 1
ATOM 697 C C . ALA A 1 91 ? -4.224 -0.014 10.800 1.00 84.62 91 ALA A C 1
ATOM 699 O O . ALA A 1 91 ? -4.981 -0.912 11.162 1.00 84.62 91 ALA A O 1
ATOM 700 N N . VAL A 1 92 ? -3.938 1.019 11.592 1.00 89.50 92 VAL A N 1
ATOM 701 C CA . VAL A 1 92 ? -4.571 1.232 12.903 1.00 89.50 92 VAL A CA 1
ATOM 702 C C . VAL A 1 92 ? -6.075 1.468 12.772 1.00 89.50 92 VAL A C 1
ATOM 704 O O . VAL A 1 92 ? -6.535 1.944 11.735 1.00 89.50 92 VAL A O 1
ATOM 707 N N . GLU A 1 93 ? -6.836 1.217 13.838 1.00 90.56 93 GLU A N 1
ATOM 708 C CA . GLU A 1 93 ? -8.279 1.480 13.858 1.00 90.56 93 GLU A CA 1
ATOM 709 C C . GLU A 1 93 ? -8.629 2.935 13.470 1.00 90.56 93 GLU A C 1
ATOM 711 O O . GLU A 1 93 ? -7.962 3.883 13.917 1.00 90.56 93 GLU A O 1
ATOM 716 N N . PRO A 1 94 ? -9.680 3.156 12.655 1.00 93.62 94 PRO A N 1
ATOM 717 C CA . PRO A 1 94 ? -10.092 4.492 12.254 1.00 93.62 94 PRO A CA 1
ATOM 718 C C . PRO A 1 94 ? -10.493 5.352 13.453 1.00 93.62 94 PRO A C 1
ATOM 720 O O . PRO A 1 94 ? -11.384 5.023 14.234 1.00 93.62 94 PRO A O 1
ATOM 723 N N . GLN A 1 95 ? -9.885 6.531 13.557 1.00 94.69 95 GLN A N 1
ATOM 724 C CA . GLN A 1 95 ? -10.299 7.523 14.544 1.00 94.69 95 GLN A CA 1
ATOM 725 C C . GLN A 1 95 ? -11.724 8.009 14.263 1.00 94.69 95 GLN A C 1
ATOM 727 O O . GLN A 1 95 ? -12.118 8.204 13.108 1.00 94.69 95 GLN A O 1
ATOM 732 N N . LEU A 1 96 ? -12.470 8.298 15.328 1.00 97.19 96 LEU A N 1
ATOM 733 C CA . LEU A 1 96 ? -13.789 8.908 15.219 1.00 97.19 96 LEU A CA 1
ATOM 734 C C . LEU A 1 96 ? -13.677 10.420 14.992 1.00 97.19 96 LEU A C 1
ATOM 736 O O . LEU A 1 96 ? -12.832 11.109 15.566 1.00 97.19 96 LEU A O 1
ATOM 740 N N . SER A 1 97 ? -14.560 10.949 14.154 1.00 96.69 97 SER A N 1
ATOM 741 C CA . SER A 1 97 ? -14.796 12.387 14.032 1.00 96.69 97 SER A CA 1
ATOM 742 C C . SER A 1 97 ? -15.442 12.948 15.305 1.00 96.69 97 SER A C 1
ATOM 744 O O . SER A 1 97 ? -15.942 12.207 16.152 1.00 96.69 97 SER A O 1
ATOM 746 N N . ARG A 1 98 ? -15.533 14.282 15.408 1.00 96.56 98 ARG A N 1
ATOM 747 C CA . ARG A 1 98 ? -16.253 14.960 16.508 1.00 96.56 98 ARG A CA 1
ATOM 748 C C . ARG A 1 98 ? -17.718 14.528 16.644 1.00 96.56 98 ARG A C 1
ATOM 750 O O . ARG A 1 98 ? -18.286 14.666 17.719 1.00 96.56 98 ARG A O 1
ATOM 757 N N . HIS A 1 99 ? -18.314 14.015 15.570 1.00 96.62 99 HIS A N 1
ATOM 758 C CA . HIS A 1 99 ? -19.692 13.524 15.540 1.00 96.62 99 HIS A CA 1
ATOM 759 C C . HIS A 1 99 ? -19.796 12.002 15.721 1.00 96.62 99 HIS A C 1
ATOM 761 O O . HIS A 1 99 ? -20.871 11.447 15.537 1.00 96.62 99 HIS A O 1
ATOM 767 N N . GLY A 1 100 ? -18.698 11.312 16.044 1.00 96.69 100 GLY A N 1
ATOM 768 C CA . GLY A 1 100 ? -18.689 9.864 16.262 1.00 96.69 100 GLY A CA 1
ATOM 769 C C . GLY A 1 100 ? -18.605 9.017 14.988 1.00 96.69 100 GLY A C 1
ATOM 770 O O . GLY A 1 100 ? -18.552 7.799 15.086 1.00 96.69 100 GLY A O 1
ATOM 771 N N . ASN A 1 101 ? -18.543 9.624 13.797 1.00 96.88 101 ASN A N 1
ATOM 772 C CA . ASN A 1 101 ? -18.378 8.869 12.548 1.00 96.88 101 ASN A CA 1
ATOM 773 C C . ASN A 1 101 ? -16.926 8.396 12.375 1.00 96.88 101 ASN A C 1
ATOM 775 O O . ASN A 1 101 ? -16.031 9.237 12.522 1.00 96.88 101 ASN A O 1
ATOM 779 N N . PRO A 1 102 ? -16.672 7.127 12.011 1.00 96.62 102 PRO A N 1
ATOM 780 C CA . PRO A 1 102 ? -15.325 6.641 11.728 1.00 96.62 102 PRO A CA 1
ATOM 781 C C . PRO A 1 102 ? -14.744 7.329 10.487 1.00 96.62 102 PRO A C 1
ATOM 783 O O . PRO A 1 102 ? -15.387 7.420 9.441 1.00 96.62 102 PRO A O 1
ATOM 786 N N . MET A 1 103 ? -13.511 7.824 10.588 1.00 96.81 103 MET A N 1
ATOM 787 C CA . MET A 1 103 ? -12.828 8.522 9.493 1.00 96.81 103 MET A CA 1
ATOM 788 C C . MET A 1 103 ? -12.014 7.545 8.635 1.00 96.81 103 MET A C 1
ATOM 790 O O . MET A 1 103 ? -10.786 7.617 8.588 1.00 96.81 103 MET A O 1
ATOM 794 N N . LEU A 1 104 ? -12.713 6.637 7.955 1.00 97.06 104 LEU A N 1
ATOM 795 C CA . LEU A 1 104 ? -12.133 5.546 7.160 1.00 97.06 104 LEU A CA 1
ATOM 796 C C . LEU A 1 104 ? -11.116 6.044 6.117 1.00 97.06 104 LEU A C 1
ATOM 798 O O . LEU A 1 104 ? -9.954 5.656 6.145 1.00 97.06 104 LEU A O 1
ATOM 802 N N . MET A 1 105 ? -11.508 6.992 5.259 1.00 97.56 105 MET A N 1
ATOM 803 C CA . MET A 1 105 ? -10.609 7.558 4.243 1.00 97.56 105 MET A CA 1
ATOM 804 C C . MET A 1 105 ? -9.374 8.239 4.849 1.00 97.56 105 MET A C 1
ATOM 806 O O . MET A 1 105 ? -8.261 8.080 4.352 1.00 97.56 105 MET A O 1
ATOM 810 N N . LYS A 1 106 ? -9.544 8.972 5.959 1.00 96.56 106 LYS A N 1
ATOM 811 C CA . LYS A 1 106 ? -8.415 9.597 6.665 1.00 96.56 106 LYS A CA 1
ATOM 812 C C . LYS A 1 106 ? -7.408 8.532 7.101 1.00 96.56 106 LYS A C 1
ATOM 814 O O . LYS A 1 106 ? -6.214 8.762 6.967 1.00 96.56 106 LYS A O 1
ATOM 819 N N . ASN A 1 107 ? -7.879 7.392 7.607 1.00 95.50 107 ASN A N 1
ATOM 820 C CA . ASN A 1 107 ? -7.018 6.287 8.020 1.00 95.50 107 ASN A CA 1
ATOM 821 C C . ASN A 1 107 ? -6.172 5.758 6.851 1.00 95.50 107 ASN A C 1
ATOM 823 O O . AS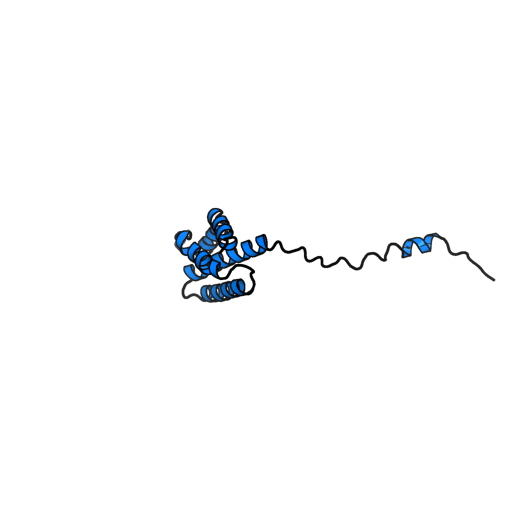N A 1 107 ? -4.956 5.676 6.994 1.00 95.50 107 ASN A O 1
ATOM 827 N N . CYS A 1 108 ? -6.774 5.521 5.683 1.00 97.62 108 CYS A N 1
ATOM 828 C CA . CYS A 1 108 ? -6.027 5.074 4.504 1.00 97.62 108 CYS A CA 1
ATOM 829 C C . CYS A 1 108 ? -5.038 6.120 3.973 1.00 97.62 108 CYS A C 1
ATOM 831 O O . CYS A 1 108 ? -3.917 5.778 3.606 1.00 97.62 108 CYS A O 1
ATOM 833 N N . ILE A 1 109 ? -5.394 7.408 4.004 1.00 97.19 109 ILE A N 1
ATOM 834 C CA . ILE A 1 109 ? -4.464 8.491 3.647 1.00 97.19 109 ILE A CA 1
ATOM 835 C C . ILE A 1 109 ? -3.315 8.589 4.661 1.00 97.19 109 ILE A C 1
ATOM 837 O O . ILE A 1 109 ? -2.180 8.866 4.279 1.00 97.19 109 ILE A O 1
ATOM 841 N N . SER A 1 110 ? -3.579 8.380 5.953 1.00 95.94 110 SER A N 1
ATOM 842 C CA . SER A 1 110 ? -2.525 8.334 6.970 1.00 95.94 110 SER A CA 1
ATOM 843 C C . SER A 1 110 ? -1.567 7.170 6.725 1.00 95.94 110 SER A C 1
ATOM 845 O O . SER A 1 110 ? -0.366 7.397 6.765 1.00 95.94 110 SER A O 1
ATOM 847 N N . LEU A 1 111 ? -2.085 5.983 6.392 1.00 96.00 111 LEU A N 1
ATOM 848 C CA . LEU A 1 111 ? -1.276 4.818 6.027 1.00 96.00 111 LEU A CA 1
ATOM 849 C C . LEU A 1 111 ? -0.401 5.092 4.792 1.00 96.00 111 LEU A C 1
ATOM 851 O O . LEU A 1 111 ? 0.794 4.826 4.813 1.00 96.00 111 LEU A O 1
ATOM 855 N N . TYR A 1 112 ? -0.973 5.684 3.739 1.00 96.44 112 TYR A N 1
ATOM 856 C CA . TYR A 1 112 ? -0.253 6.029 2.504 1.00 96.44 112 TYR A CA 1
ATOM 857 C C . TYR A 1 112 ? 0.924 6.995 2.734 1.00 96.44 112 TYR A C 1
ATOM 859 O O . TYR A 1 112 ? 1.943 6.916 2.048 1.00 96.44 112 TYR A O 1
ATOM 867 N N . ASN A 1 113 ? 0.779 7.916 3.692 1.00 96.19 113 ASN A N 1
ATOM 868 C CA . ASN A 1 113 ? 1.793 8.921 4.022 1.00 96.19 113 ASN A CA 1
ATOM 869 C C . ASN A 1 113 ? 2.753 8.485 5.143 1.00 96.19 113 ASN A C 1
ATOM 871 O O . ASN A 1 113 ? 3.637 9.260 5.521 1.00 96.19 113 ASN A O 1
ATOM 875 N N . ASP A 1 114 ? 2.575 7.291 5.707 1.00 96.56 114 ASP A N 1
ATOM 876 C CA . ASP A 1 114 ? 3.419 6.787 6.783 1.00 96.56 114 ASP A CA 1
ATOM 877 C C . ASP A 1 114 ? 4.799 6.389 6.236 1.00 96.56 114 ASP A C 1
ATOM 879 O O . ASP A 1 114 ? 4.916 5.609 5.293 1.00 96.56 114 ASP A O 1
ATOM 883 N N . LYS A 1 115 ? 5.869 6.942 6.816 1.00 96.81 115 LYS A N 1
ATOM 884 C CA . LYS A 1 115 ? 7.234 6.744 6.306 1.00 96.81 115 LYS A CA 1
ATOM 885 C C . LYS A 1 115 ? 7.703 5.297 6.418 1.00 96.81 115 LYS A C 1
ATOM 887 O O . LYS A 1 115 ? 8.432 4.844 5.538 1.00 96.81 115 LYS A O 1
ATOM 892 N N . ASP A 1 116 ? 7.287 4.592 7.464 1.00 96.25 116 ASP A N 1
ATOM 893 C CA . ASP A 1 116 ? 7.662 3.197 7.673 1.00 96.25 116 ASP A CA 1
ATOM 894 C C . ASP A 1 116 ? 6.922 2.312 6.668 1.00 96.25 116 ASP A C 1
ATOM 896 O O . ASP A 1 116 ? 7.515 1.398 6.094 1.00 96.25 116 ASP A O 1
ATOM 900 N N . VAL A 1 117 ? 5.665 2.648 6.359 1.00 97.06 117 VAL A N 1
ATOM 901 C CA . VAL A 1 117 ? 4.904 2.002 5.280 1.00 97.06 117 VAL A CA 1
ATOM 902 C C . VAL A 1 117 ? 5.551 2.245 3.920 1.00 97.06 117 VAL A C 1
ATOM 904 O O . VAL A 1 117 ? 5.765 1.290 3.177 1.00 97.06 117 VAL A O 1
ATOM 907 N N . VAL A 1 118 ? 5.919 3.486 3.587 1.00 97.38 118 VAL A N 1
ATOM 908 C CA . VAL A 1 118 ? 6.599 3.794 2.314 1.00 97.38 118 VAL A CA 1
ATOM 909 C C . VAL A 1 118 ? 7.914 3.025 2.193 1.00 97.38 118 VAL A C 1
ATOM 911 O O . VAL A 1 118 ? 8.206 2.453 1.141 1.00 97.38 118 VAL A O 1
ATOM 914 N N . GLN A 1 119 ? 8.690 2.953 3.276 1.00 97.25 119 GLN A N 1
ATOM 9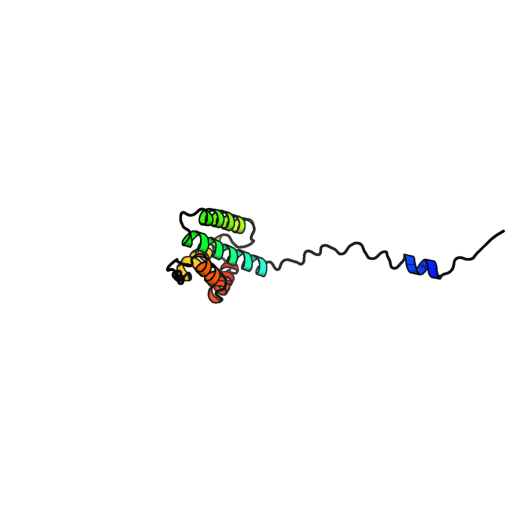15 C CA . GLN A 1 119 ? 9.923 2.175 3.299 1.00 97.25 119 GLN A CA 1
ATOM 916 C C . GLN A 1 119 ? 9.654 0.675 3.122 1.00 97.25 119 GLN A C 1
ATOM 918 O O . GLN A 1 119 ? 10.393 -0.005 2.409 1.00 97.25 119 GLN A O 1
ATOM 923 N N . GLN A 1 120 ? 8.588 0.153 3.729 1.00 97.81 120 GLN A N 1
ATOM 924 C CA . GLN A 1 120 ? 8.206 -1.246 3.584 1.00 97.81 120 GLN A CA 1
ATOM 925 C C . GLN A 1 120 ? 7.758 -1.573 2.155 1.00 97.81 120 GLN A C 1
ATOM 927 O O . GLN A 1 120 ? 8.178 -2.596 1.613 1.00 97.81 120 GLN A O 1
ATOM 932 N N . VAL A 1 121 ? 6.986 -0.690 1.512 1.00 98.06 121 VAL A N 1
ATOM 933 C CA . VAL A 1 121 ? 6.643 -0.804 0.085 1.00 98.06 121 VAL A CA 1
ATOM 934 C C . VAL A 1 121 ? 7.915 -0.861 -0.754 1.00 98.06 121 VAL A C 1
ATOM 936 O O . VAL A 1 121 ? 8.071 -1.785 -1.549 1.00 98.06 121 VAL A O 1
ATOM 939 N N . TYR A 1 122 ? 8.854 0.067 -0.540 1.00 97.19 122 TYR A N 1
ATOM 940 C CA . TYR A 1 122 ? 10.131 0.078 -1.254 1.00 97.19 122 TYR A CA 1
ATOM 941 C C . TYR A 1 122 ? 10.898 -1.243 -1.097 1.00 97.19 122 TYR A C 1
ATOM 943 O O . TYR A 1 122 ? 11.427 -1.771 -2.074 1.00 97.19 122 TYR A O 1
ATOM 951 N N . ASN A 1 123 ? 10.947 -1.797 0.116 1.00 96.81 123 ASN A N 1
ATOM 952 C CA . ASN A 1 123 ? 11.640 -3.057 0.382 1.00 96.81 123 ASN A CA 1
ATOM 953 C C . ASN A 1 123 ? 10.977 -4.239 -0.340 1.00 96.81 123 ASN A C 1
ATOM 955 O O . ASN A 1 123 ? 11.677 -5.085 -0.890 1.00 96.81 123 ASN A O 1
ATOM 959 N N . ILE A 1 124 ? 9.642 -4.288 -0.353 1.00 97.19 124 ILE A N 1
ATOM 960 C CA . ILE A 1 124 ? 8.872 -5.353 -1.004 1.00 97.19 124 ILE A CA 1
ATOM 961 C C . ILE A 1 124 ? 9.076 -5.325 -2.521 1.00 97.19 124 ILE A C 1
ATOM 963 O O . ILE A 1 124 ? 9.401 -6.355 -3.104 1.00 97.19 124 ILE A O 1
ATOM 967 N N . ILE A 1 125 ? 8.944 -4.158 -3.162 1.00 96.38 125 ILE A N 1
ATOM 968 C CA . ILE A 1 125 ? 9.011 -4.059 -4.631 1.00 96.38 125 ILE A CA 1
ATOM 969 C C . ILE A 1 125 ? 10.430 -4.234 -5.194 1.00 96.38 125 ILE A C 1
ATOM 971 O O . ILE A 1 125 ? 10.576 -4.537 -6.374 1.00 96.38 125 ILE A O 1
ATOM 975 N N . ASN A 1 126 ? 11.470 -4.032 -4.375 1.00 94.38 126 ASN A N 1
ATOM 976 C CA . ASN A 1 126 ? 12.876 -4.153 -4.782 1.00 94.38 126 ASN A CA 1
ATOM 977 C C . ASN A 1 126 ? 13.553 -5.430 -4.269 1.00 94.38 126 ASN A C 1
ATOM 979 O O . ASN A 1 126 ? 14.775 -5.578 -4.404 1.00 94.38 126 ASN A O 1
ATOM 983 N N . ARG A 1 127 ? 12.805 -6.346 -3.643 1.00 92.31 127 ARG A N 1
ATOM 984 C CA . ARG A 1 127 ? 13.377 -7.619 -3.210 1.00 92.31 127 ARG A CA 1
ATOM 985 C C . ARG A 1 127 ? 13.863 -8.415 -4.421 1.00 92.31 127 ARG A C 1
ATOM 987 O O . ARG A 1 127 ? 13.321 -8.308 -5.518 1.00 92.31 127 ARG A O 1
ATOM 994 N N . LYS A 1 128 ? 14.890 -9.230 -4.208 1.00 81.75 128 LYS A N 1
ATOM 995 C CA . LYS A 1 128 ? 15.293 -10.240 -5.185 1.00 81.75 128 LYS A CA 1
ATOM 996 C C . LYS A 1 128 ? 14.579 -11.532 -4.820 1.00 81.75 128 LYS A C 1
ATOM 998 O O . LYS A 1 128 ? 14.771 -12.006 -3.701 1.00 81.75 128 LYS A O 1
ATOM 1003 N N . ASP A 1 129 ? 13.760 -12.025 -5.738 1.00 66.69 129 ASP A N 1
ATOM 1004 C CA . ASP A 1 129 ? 13.199 -13.376 -5.687 1.00 66.69 129 ASP A CA 1
ATOM 1005 C C . ASP A 1 129 ? 14.301 -14.446 -5.838 1.00 66.69 129 ASP A C 1
ATOM 1007 O O . ASP A 1 129 ? 15.299 -14.190 -6.562 1.00 66.69 129 ASP A O 1
#

Radius of gyration: 26.98 Å; chains: 1; bounding box: 42×64×83 Å

pLDDT: mean 84.93, std 19.48, range [39.81, 98.62]